Protein AF-A0A924BC49-F1 (afdb_monomer)

Sequence (59 aa):
MLTLEQAQAMVAVALAHGRTAGMRPLTVVVLG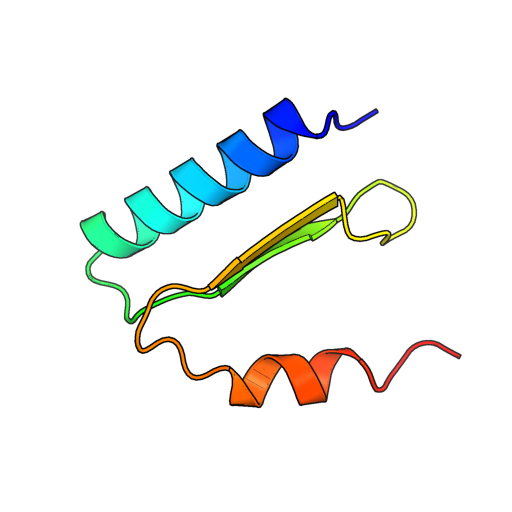ARAAGVAAASEDGSWLKRFEIARGKGS

pLDDT: mean 80.87, std 18.71, range [35.31, 97.25]

Structure (mmCIF, N/CA/C/O backbone):
data_AF-A0A924BC49-F1
#
_entry.id   AF-A0A924BC49-F1
#
loop_
_atom_site.group_PDB
_atom_site.id
_atom_site.type_symbol
_atom_site.label_atom_id
_atom_site.label_alt_id
_atom_site.label_comp_id
_atom_site.label_asym_id
_atom_site.label_entity_id
_atom_site.label_seq_id
_atom_site.pdbx_PDB_ins_code
_atom_site.Cartn_x
_atom_site.Cartn_y
_atom_site.Cartn_z
_atom_site.occupancy
_atom_site.B_iso_or_equiv
_atom_site.auth_seq_id
_atom_site.auth_comp_id
_atom_site.auth_asym_id
_atom_site.auth_atom_id
_atom_site.pdbx_PDB_model_num
ATOM 1 N N . MET A 1 1 ? 7.837 -6.590 -16.549 1.00 76.12 1 MET A N 1
ATOM 2 C CA . MET A 1 1 ? 8.414 -5.498 -15.736 1.00 76.12 1 MET A CA 1
ATOM 3 C C . MET A 1 1 ? 7.253 -4.768 -15.094 1.00 76.12 1 MET A C 1
ATOM 5 O O . MET A 1 1 ? 6.329 -4.430 -15.817 1.00 76.12 1 MET A O 1
ATOM 9 N N . LEU A 1 2 ? 7.255 -4.601 -13.773 1.00 85.88 2 LEU A N 1
ATOM 10 C CA . LEU A 1 2 ? 6.251 -3.777 -13.104 1.00 85.88 2 LEU A CA 1
ATOM 11 C C . LEU A 1 2 ? 6.721 -2.323 -13.180 1.00 85.88 2 LEU A C 1
ATOM 13 O O . LEU A 1 2 ? 7.838 -2.033 -12.751 1.00 85.88 2 LEU A O 1
ATOM 17 N N . THR A 1 3 ? 5.918 -1.441 -13.767 1.00 93.50 3 THR A N 1
ATOM 18 C CA . THR A 1 3 ? 6.241 -0.007 -13.805 1.00 93.50 3 THR A CA 1
ATOM 19 C C . THR A 1 3 ? 5.932 0.651 -12.462 1.00 93.50 3 THR A C 1
ATOM 21 O O . THR A 1 3 ? 5.116 0.149 -11.685 1.00 93.50 3 THR A O 1
ATOM 24 N N . LEU A 1 4 ? 6.570 1.793 -12.192 1.00 91.94 4 LEU A N 1
ATOM 25 C CA . LEU A 1 4 ? 6.276 2.583 -10.996 1.00 91.94 4 LEU A CA 1
ATOM 26 C C . LEU A 1 4 ? 4.803 3.019 -10.965 1.00 91.94 4 LEU A C 1
ATOM 28 O O . LEU A 1 4 ? 4.156 2.885 -9.932 1.00 91.94 4 LEU A O 1
ATOM 32 N N . GLU A 1 5 ? 4.259 3.449 -12.105 1.00 95.62 5 GLU A N 1
ATOM 33 C CA . GLU A 1 5 ? 2.859 3.869 -12.228 1.00 95.62 5 GLU A CA 1
ATOM 34 C C . GLU A 1 5 ? 1.887 2.735 -11.868 1.00 95.62 5 GLU A C 1
ATOM 36 O O . GLU A 1 5 ? 0.988 2.918 -11.047 1.00 95.62 5 GLU A O 1
ATOM 41 N N . GLN A 1 6 ? 2.117 1.526 -12.391 1.00 95.25 6 GLN A N 1
ATOM 42 C CA . GLN A 1 6 ? 1.314 0.351 -12.036 1.00 95.25 6 GLN A CA 1
ATOM 43 C C . GLN A 1 6 ? 1.422 0.011 -10.546 1.00 95.25 6 GLN A C 1
ATOM 45 O O . GLN A 1 6 ? 0.419 -0.319 -9.914 1.00 95.25 6 GLN A O 1
ATOM 50 N N . ALA A 1 7 ? 2.620 0.108 -9.965 1.00 95.25 7 ALA A N 1
ATOM 51 C CA . ALA A 1 7 ? 2.822 -0.147 -8.544 1.00 95.25 7 ALA A CA 1
ATOM 52 C C . ALA A 1 7 ? 2.104 0.892 -7.665 1.00 95.25 7 ALA A C 1
ATOM 54 O O . ALA A 1 7 ? 1.478 0.528 -6.670 1.00 95.25 7 ALA A O 1
ATOM 55 N N . GLN A 1 8 ? 2.130 2.171 -8.044 1.00 96.12 8 GLN A N 1
ATOM 56 C CA . GLN A 1 8 ? 1.390 3.225 -7.347 1.00 96.12 8 GLN A CA 1
ATOM 57 C C . GLN A 1 8 ? -0.127 3.040 -7.475 1.00 96.12 8 GLN A C 1
ATOM 59 O O . GLN A 1 8 ? -0.843 3.208 -6.488 1.00 96.12 8 GLN A O 1
ATOM 64 N N . ALA A 1 9 ? -0.618 2.622 -8.645 1.00 97.25 9 ALA A N 1
ATOM 65 C CA . ALA A 1 9 ? -2.030 2.298 -8.840 1.00 97.25 9 ALA A CA 1
ATOM 66 C C . ALA A 1 9 ? -2.479 1.139 -7.933 1.00 97.25 9 ALA A C 1
ATOM 68 O O . ALA A 1 9 ? -3.524 1.227 -7.289 1.00 97.25 9 ALA A O 1
ATOM 69 N N . MET A 1 10 ? -1.663 0.086 -7.808 1.00 96.31 10 MET A N 1
ATOM 70 C CA . MET A 1 10 ? -1.928 -1.025 -6.884 1.00 96.31 10 MET A CA 1
ATOM 71 C C . MET A 1 10 ? -2.015 -0.555 -5.430 1.00 96.31 10 MET A C 1
ATOM 73 O O . MET A 1 10 ? -2.942 -0.940 -4.717 1.00 96.31 10 MET A O 1
ATOM 77 N N . VAL A 1 11 ? -1.087 0.305 -4.996 1.00 95.75 11 VAL A N 1
ATOM 78 C CA . VAL A 1 11 ? -1.116 0.902 -3.653 1.00 95.75 11 VAL A CA 1
ATOM 79 C C . VAL A 1 11 ? -2.412 1.686 -3.437 1.00 95.75 11 VAL A C 1
ATOM 81 O O . VAL A 1 11 ? -3.095 1.475 -2.435 1.00 95.75 11 VAL A O 1
ATOM 84 N N . ALA A 1 12 ? -2.788 2.550 -4.382 1.00 96.00 12 ALA A N 1
ATOM 85 C CA . ALA A 1 12 ? -3.987 3.374 -4.270 1.00 96.00 12 ALA A CA 1
ATOM 86 C C . ALA A 1 12 ? -5.270 2.531 -4.172 1.00 96.00 12 ALA A C 1
ATOM 88 O O . ALA A 1 12 ? -6.104 2.784 -3.300 1.00 96.00 12 ALA A O 1
ATOM 89 N N . VAL A 1 13 ? -5.407 1.503 -5.018 1.00 97.19 13 VAL A N 1
ATOM 90 C CA . VAL A 1 13 ? -6.562 0.592 -5.006 1.00 97.19 13 VAL A CA 1
ATOM 91 C C . VAL A 1 13 ? -6.621 -0.209 -3.706 1.00 97.19 13 VAL A C 1
ATOM 93 O O . VAL A 1 13 ? -7.691 -0.320 -3.112 1.00 97.19 13 VAL A O 1
ATOM 96 N N . ALA A 1 14 ? -5.486 -0.726 -3.227 1.00 95.06 14 ALA A N 1
ATOM 97 C CA . ALA A 1 14 ? -5.431 -1.496 -1.986 1.00 95.06 14 ALA A CA 1
ATOM 98 C C . ALA A 1 14 ? -5.845 -0.657 -0.768 1.00 95.06 14 ALA A C 1
ATOM 100 O O . ALA A 1 14 ? -6.636 -1.118 0.053 1.00 95.06 14 ALA A O 1
ATOM 101 N N . LEU A 1 15 ? -5.370 0.588 -0.674 1.00 94.88 15 LEU A N 1
ATOM 102 C CA . LEU A 1 15 ? -5.775 1.499 0.399 1.00 94.88 15 LEU A CA 1
ATOM 103 C C . LEU A 1 15 ? -7.249 1.902 0.283 1.00 94.88 15 LEU A C 1
ATOM 105 O O . LEU A 1 15 ? -7.964 1.913 1.281 1.00 94.88 15 LEU A O 1
ATOM 109 N N . ALA A 1 16 ? -7.734 2.189 -0.929 1.00 95.25 16 ALA A N 1
ATOM 110 C CA . ALA A 1 16 ? -9.146 2.494 -1.147 1.00 95.25 16 ALA A CA 1
ATOM 111 C C . ALA A 1 16 ? -10.045 1.329 -0.712 1.00 95.25 16 ALA A C 1
ATOM 113 O O . ALA A 1 16 ? -11.009 1.550 0.015 1.00 95.25 16 ALA A O 1
ATOM 114 N N . HIS A 1 17 ? -9.686 0.098 -1.082 1.00 95.31 17 HIS A N 1
ATOM 115 C CA . HIS A 1 17 ? -10.388 -1.105 -0.646 1.00 95.31 17 HIS A CA 1
ATOM 116 C C . HIS A 1 17 ? -10.310 -1.304 0.876 1.00 95.31 17 HIS A C 1
ATOM 118 O O . HIS A 1 17 ? -11.310 -1.628 1.509 1.00 95.31 17 HIS A O 1
ATOM 124 N N . GLY A 1 18 ? -9.140 -1.038 1.470 1.00 92.75 18 GLY A N 1
ATOM 125 C CA . GLY A 1 18 ? -8.918 -0.907 2.914 1.00 92.75 18 GLY A CA 1
ATOM 126 C C . GLY A 1 18 ? -10.011 -0.104 3.609 1.00 92.75 18 GLY A C 1
ATOM 127 O O . GLY A 1 18 ? -10.712 -0.600 4.495 1.00 92.75 18 GLY A O 1
ATOM 128 N N . ARG A 1 19 ? -10.177 1.134 3.142 1.00 90.81 19 ARG A N 1
ATOM 129 C CA . ARG A 1 19 ? -11.148 2.088 3.680 1.00 90.81 19 ARG A CA 1
ATOM 130 C C . ARG A 1 19 ? -12.589 1.658 3.436 1.00 90.81 19 ARG A C 1
ATOM 132 O O . ARG A 1 19 ? -13.394 1.728 4.361 1.00 90.81 19 ARG A O 1
ATOM 139 N N . THR A 1 20 ? -12.930 1.196 2.230 1.00 93.94 20 THR A N 1
ATOM 140 C CA . THR A 1 20 ? -14.313 0.792 1.917 1.00 93.94 20 THR A CA 1
ATOM 141 C C . THR A 1 20 ? -14.740 -0.471 2.659 1.00 93.94 20 THR A C 1
ATOM 143 O O . THR A 1 20 ? -15.916 -0.613 2.978 1.00 93.94 20 THR A O 1
ATOM 146 N N . ALA A 1 21 ? -13.803 -1.365 2.980 1.00 93.75 21 ALA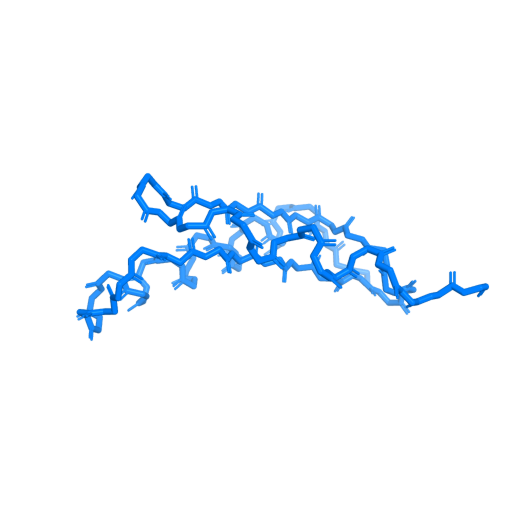 A N 1
ATOM 147 C CA . ALA A 1 21 ? -14.061 -2.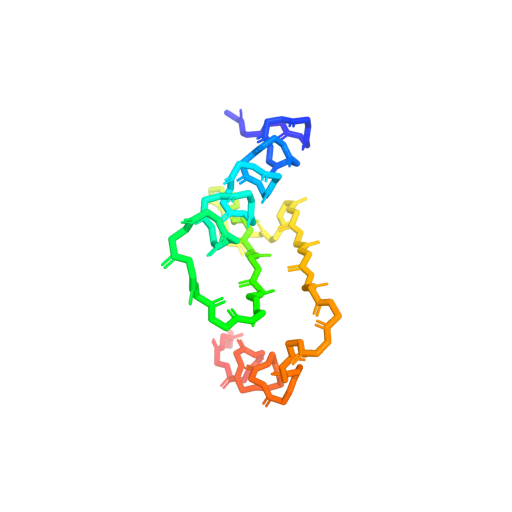566 3.769 1.00 93.75 21 ALA A CA 1
ATOM 148 C C . ALA A 1 21 ? -14.026 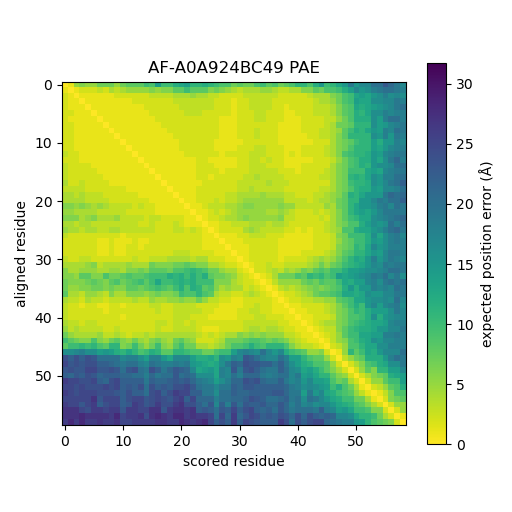-2.325 5.293 1.00 93.75 21 ALA A C 1
ATOM 150 O O . ALA A 1 21 ? -14.144 -3.278 6.061 1.00 93.75 21 ALA A O 1
ATOM 151 N N . GLY A 1 22 ? -13.844 -1.078 5.751 1.00 90.56 22 GLY A N 1
ATOM 152 C CA . GLY A 1 22 ? -13.809 -0.741 7.178 1.00 90.56 22 GLY A CA 1
ATOM 153 C C . GLY A 1 22 ? -12.594 -1.306 7.920 1.00 90.56 22 GLY A C 1
ATOM 154 O O . GLY A 1 22 ? -12.647 -1.522 9.132 1.00 90.56 22 GLY A O 1
ATOM 155 N N . MET A 1 23 ? -11.498 -1.583 7.207 1.00 89.31 23 MET A N 1
ATOM 156 C CA . MET A 1 23 ? -10.258 -2.022 7.837 1.00 89.31 23 MET A CA 1
ATOM 157 C C . MET A 1 23 ? -9.629 -0.876 8.639 1.00 89.31 23 MET A C 1
ATOM 159 O O . MET A 1 23 ? -9.828 0.305 8.361 1.00 89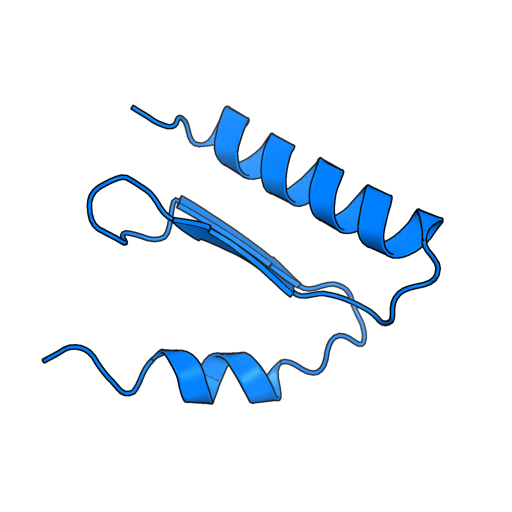.31 23 MET A O 1
ATOM 163 N N . ARG A 1 24 ? -8.821 -1.226 9.645 1.00 89.81 24 ARG A N 1
ATOM 164 C CA . ARG A 1 24 ? -7.955 -0.245 10.321 1.00 89.81 24 ARG A CA 1
ATOM 165 C C . ARG A 1 24 ? -6.935 0.317 9.318 1.00 89.81 24 ARG A C 1
ATOM 167 O O . ARG A 1 24 ? -6.579 -0.429 8.407 1.00 89.81 24 ARG A O 1
ATOM 174 N N . PRO A 1 25 ? -6.385 1.525 9.543 1.00 90.12 25 PRO A N 1
ATOM 175 C CA . PRO A 1 25 ? -5.369 2.117 8.674 1.00 90.12 25 PRO A CA 1
ATOM 176 C C . PRO A 1 25 ? -4.253 1.135 8.293 1.00 90.12 25 PRO A C 1
ATOM 178 O O . PRO A 1 25 ? -3.654 0.484 9.163 1.00 90.12 25 PRO A O 1
ATOM 181 N N . LEU A 1 26 ? -4.002 1.015 6.991 1.00 89.75 26 LEU A N 1
ATOM 182 C CA . LEU A 1 26 ? -3.138 -0.004 6.404 1.00 89.75 26 LEU A CA 1
ATOM 183 C C . LEU A 1 26 ? -1.791 0.562 5.953 1.00 89.75 26 LEU A C 1
ATOM 185 O O . LEU A 1 26 ? -1.632 1.748 5.666 1.00 89.75 26 LEU A O 1
ATOM 189 N N . THR A 1 27 ? -0.828 -0.345 5.827 1.00 91.81 27 THR A N 1
ATOM 190 C CA . THR A 1 27 ? 0.423 -0.112 5.108 1.00 91.81 27 THR A CA 1
ATOM 191 C C . THR A 1 27 ? 0.493 -1.097 3.950 1.00 91.81 27 THR A C 1
ATOM 193 O O . THR A 1 27 ? 0.312 -2.298 4.155 1.00 91.81 27 THR A O 1
ATOM 196 N N . VAL A 1 28 ? 0.760 -0.607 2.742 1.00 91.69 28 VAL A N 1
ATOM 197 C CA . VAL A 1 28 ? 0.849 -1.417 1.521 1.00 91.69 28 VAL A CA 1
ATOM 198 C C . VAL A 1 28 ? 2.251 -1.302 0.945 1.00 91.69 28 VAL A C 1
ATOM 200 O O . VAL A 1 28 ? 2.805 -0.207 0.867 1.00 91.69 28 VAL A O 1
ATOM 203 N N . VAL A 1 29 ? 2.816 -2.436 0.529 1.00 92.25 29 VAL A N 1
ATOM 204 C CA . VAL A 1 29 ? 4.139 -2.537 -0.096 1.00 92.25 29 VAL A CA 1
ATOM 205 C C . VAL A 1 29 ? 4.016 -3.384 -1.349 1.00 92.25 29 VAL A C 1
ATOM 207 O O . VAL A 1 29 ? 3.481 -4.489 -1.303 1.00 92.25 29 VAL A O 1
ATOM 210 N N . VAL A 1 30 ? 4.534 -2.877 -2.460 1.00 91.38 30 VAL A N 1
ATOM 211 C CA . VAL A 1 30 ? 4.562 -3.571 -3.745 1.00 91.38 30 VAL A CA 1
ATOM 212 C C . VAL A 1 30 ? 6.002 -3.952 -4.061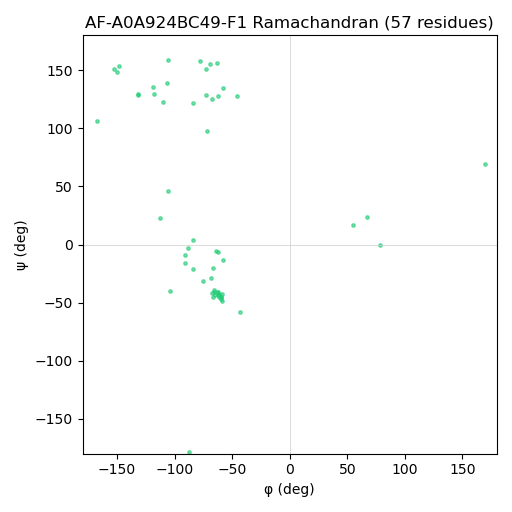 1.00 91.38 30 VAL A C 1
ATOM 214 O O . VAL A 1 30 ? 6.884 -3.091 -4.115 1.00 91.38 30 VAL A O 1
ATOM 217 N N . LEU A 1 31 ? 6.238 -5.249 -4.265 1.00 91.44 31 LEU A N 1
ATOM 218 C CA . LEU A 1 31 ? 7.551 -5.819 -4.565 1.00 91.44 31 LEU A CA 1
ATOM 219 C C . LEU A 1 31 ? 7.639 -6.226 -6.041 1.00 91.44 31 LEU A C 1
ATOM 221 O O . LEU A 1 31 ? 6.701 -6.783 -6.607 1.00 91.44 31 LEU A O 1
ATOM 225 N N . GLY A 1 32 ? 8.786 -5.961 -6.659 1.00 86.62 32 GLY A N 1
ATOM 226 C CA . GLY A 1 32 ? 9.122 -6.399 -8.009 1.00 86.62 32 GLY A CA 1
ATOM 227 C C . GLY A 1 32 ? 9.769 -7.788 -8.036 1.00 86.62 32 GLY A C 1
ATOM 228 O O . GLY A 1 32 ? 10.001 -8.415 -7.006 1.00 86.62 32 GLY A O 1
ATOM 229 N N . ALA A 1 33 ? 10.142 -8.248 -9.235 1.00 82.12 33 ALA A N 1
ATOM 230 C CA . ALA A 1 33 ? 10.623 -9.613 -9.505 1.00 82.12 33 ALA A CA 1
ATOM 231 C C . ALA A 1 33 ? 11.874 -10.068 -8.716 1.00 82.12 33 ALA A C 1
ATOM 233 O O . ALA A 1 33 ? 12.186 -11.253 -8.705 1.00 82.12 33 ALA A O 1
ATOM 234 N N . ARG A 1 34 ? 12.600 -9.150 -8.068 1.00 81.50 34 ARG A N 1
ATOM 235 C CA . ARG A 1 34 ? 13.778 -9.443 -7.228 1.00 81.50 34 ARG A CA 1
ATOM 236 C C . ARG A 1 34 ? 13.548 -9.163 -5.740 1.00 81.50 34 ARG A C 1
ATOM 238 O O . ARG A 1 34 ? 14.496 -8.851 -5.034 1.00 81.50 34 ARG A O 1
ATOM 245 N N . ALA A 1 35 ? 12.290 -9.163 -5.293 1.00 75.56 35 ALA A N 1
ATOM 246 C CA . ALA A 1 35 ? 11.893 -8.655 -3.975 1.00 75.56 35 ALA A CA 1
ATOM 247 C C . ALA A 1 35 ? 12.330 -7.194 -3.716 1.00 75.56 35 ALA A C 1
ATOM 249 O O . ALA A 1 35 ? 12.317 -6.717 -2.585 1.00 75.56 35 ALA A O 1
ATOM 250 N N . ALA A 1 36 ? 12.684 -6.458 -4.774 1.00 83.56 36 ALA A N 1
ATOM 251 C CA . ALA A 1 36 ? 12.971 -5.037 -4.700 1.00 83.56 36 ALA A CA 1
ATOM 252 C C . ALA A 1 36 ? 11.657 -4.275 -4.495 1.00 83.56 36 ALA A C 1
ATOM 254 O O . ALA A 1 36 ? 10.705 -4.482 -5.249 1.00 83.56 36 ALA A O 1
ATOM 255 N N . GLY A 1 37 ? 11.599 -3.399 -3.491 1.00 83.56 37 GLY A N 1
ATOM 256 C CA . GLY A 1 37 ? 10.453 -2.512 -3.298 1.00 83.56 37 GLY A CA 1
ATOM 257 C C . GLY A 1 37 ? 10.284 -1.573 -4.491 1.00 83.56 37 GLY A C 1
ATOM 258 O O . GLY A 1 37 ? 11.240 -0.916 -4.893 1.00 83.56 37 GLY A O 1
ATOM 259 N N . VAL A 1 38 ? 9.077 -1.528 -5.057 1.00 90.00 38 VAL A N 1
ATOM 260 C CA . VAL A 1 38 ? 8.727 -0.655 -6.192 1.00 90.00 38 VAL A CA 1
ATOM 261 C C . VAL A 1 38 ? 7.889 0.534 -5.723 1.00 90.00 38 VAL A C 1
ATOM 263 O O . VAL A 1 38 ? 8.115 1.652 -6.170 1.00 90.00 38 VAL A O 1
ATOM 266 N N . ALA A 1 39 ? 6.953 0.315 -4.796 1.00 92.75 39 ALA A N 1
ATOM 267 C CA . ALA A 1 39 ? 6.159 1.371 -4.167 1.00 92.75 39 ALA A CA 1
ATOM 268 C C . ALA A 1 39 ? 5.718 0.948 -2.758 1.00 92.75 39 ALA A C 1
ATOM 270 O O . ALA A 1 39 ? 5.525 -0.241 -2.496 1.00 92.75 39 ALA A O 1
ATOM 271 N N . ALA A 1 40 ? 5.531 1.912 -1.857 1.00 91.62 40 ALA A N 1
ATOM 272 C CA . ALA A 1 40 ? 4.937 1.684 -0.544 1.00 91.62 40 ALA A CA 1
ATOM 273 C C . ALA A 1 40 ? 4.185 2.932 -0.064 1.00 91.62 40 ALA A C 1
ATOM 275 O O . ALA A 1 40 ? 4.592 4.050 -0.377 1.00 91.62 40 ALA A O 1
ATOM 276 N N . ALA A 1 41 ? 3.116 2.744 0.708 1.00 91.06 41 ALA A N 1
ATOM 277 C CA . ALA A 1 41 ? 2.416 3.824 1.400 1.00 91.06 41 ALA A CA 1
ATOM 278 C C . ALA A 1 41 ? 1.814 3.329 2.716 1.00 91.06 41 ALA A C 1
ATOM 280 O O . ALA A 1 41 ? 1.497 2.147 2.863 1.00 91.06 41 ALA A O 1
ATOM 281 N N . SER A 1 42 ? 1.648 4.249 3.660 1.00 91.25 42 SER A N 1
ATOM 282 C CA . SER A 1 42 ? 1.076 3.996 4.980 1.00 91.25 42 SER A CA 1
ATOM 283 C C . SER A 1 42 ? 0.015 5.049 5.257 1.00 91.25 42 SER A C 1
ATOM 285 O O . SER A 1 42 ? 0.289 6.233 5.087 1.00 91.25 42 SER A O 1
ATOM 287 N N . GLU A 1 43 ? -1.185 4.634 5.652 1.00 88.56 43 GLU A N 1
ATOM 288 C CA . GLU A 1 43 ? -2.251 5.569 6.026 1.00 88.56 43 GLU A CA 1
ATOM 289 C C . GLU A 1 43 ? -1.961 6.225 7.378 1.00 88.56 43 GLU A C 1
ATOM 291 O O . GLU A 1 43 ? -1.336 5.619 8.253 1.00 88.56 43 GLU A O 1
ATOM 296 N N . ASP A 1 44 ? -2.445 7.444 7.588 1.00 85.31 44 ASP A N 1
ATOM 297 C CA . ASP A 1 44 ? -2.347 8.096 8.892 1.00 85.31 44 ASP A CA 1
ATOM 298 C C . ASP A 1 44 ? -3.035 7.241 9.970 1.00 85.31 44 ASP A C 1
ATOM 300 O O . ASP A 1 44 ? -4.113 6.680 9.770 1.00 85.31 44 ASP A O 1
ATOM 304 N N . GLY A 1 45 ? -2.377 7.071 11.117 1.00 80.19 45 GLY A N 1
ATOM 305 C CA . GLY A 1 45 ? -2.844 6.164 12.173 1.00 80.19 45 GLY A CA 1
ATOM 306 C C . GLY A 1 45 ? -2.553 4.678 11.920 1.00 80.19 45 GLY A C 1
ATOM 307 O O . GLY A 1 45 ? -2.847 3.845 12.784 1.00 80.19 45 GLY A O 1
ATOM 308 N N . SER A 1 46 ? -1.924 4.320 10.794 1.00 74.94 46 SER A N 1
ATOM 309 C CA . SER A 1 46 ? -1.312 2.998 10.647 1.00 74.94 46 SER A CA 1
ATOM 310 C C . SER A 1 46 ? -0.115 2.909 11.594 1.00 74.94 46 SER A C 1
ATOM 312 O O . SER A 1 46 ? 0.778 3.757 11.620 1.00 74.94 46 SER A O 1
ATOM 314 N N . TRP A 1 47 ? -0.106 1.892 12.454 1.00 64.75 47 TRP A N 1
ATOM 315 C CA . TRP A 1 47 ? 1.000 1.700 13.387 1.00 64.75 47 TRP A CA 1
ATOM 316 C C . TRP A 1 47 ? 2.240 1.221 12.620 1.00 64.75 47 TRP A C 1
ATOM 318 O O . TRP A 1 47 ? 2.409 0.025 12.376 1.00 64.75 47 TRP A O 1
ATOM 328 N N . LEU A 1 48 ? 3.137 2.159 12.295 1.00 54.66 48 LEU A N 1
ATOM 329 C CA . LEU A 1 48 ? 4.410 1.938 11.589 1.00 54.66 48 LEU A CA 1
ATOM 330 C C . LEU A 1 48 ? 5.396 1.022 12.350 1.00 54.66 48 LEU A C 1
ATOM 332 O O . LEU A 1 48 ? 6.410 0.603 11.803 1.00 54.66 48 LEU A O 1
ATOM 336 N N . LYS A 1 49 ? 5.096 0.627 13.598 1.00 50.62 49 LYS A N 1
ATOM 337 C CA . LYS A 1 49 ? 5.929 -0.304 14.389 1.00 50.62 49 LYS A CA 1
ATOM 338 C C . LYS A 1 49 ? 6.036 -1.724 13.801 1.00 50.62 49 LYS A C 1
ATOM 340 O O . LYS A 1 49 ? 6.784 -2.534 14.333 1.00 50.62 49 LYS A O 1
ATOM 345 N N . ARG A 1 50 ? 5.316 -2.053 12.718 1.00 51.16 50 ARG A N 1
ATOM 346 C CA . ARG A 1 50 ? 5.450 -3.347 12.014 1.00 51.16 50 ARG A CA 1
ATOM 347 C C . ARG A 1 50 ? 6.470 -3.342 10.871 1.00 51.16 50 ARG A C 1
ATOM 349 O O . 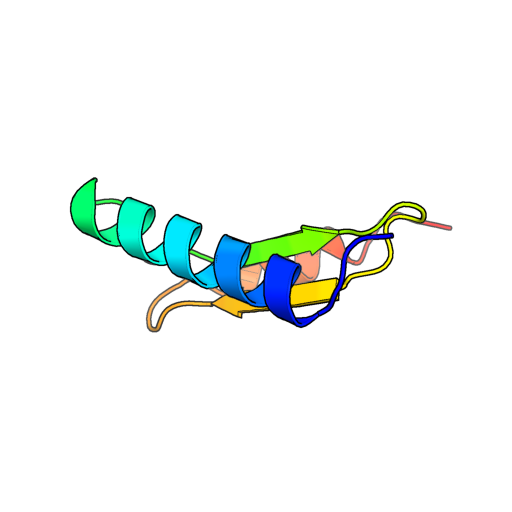ARG A 1 50 ? 6.882 -4.419 10.454 1.00 51.16 50 ARG A O 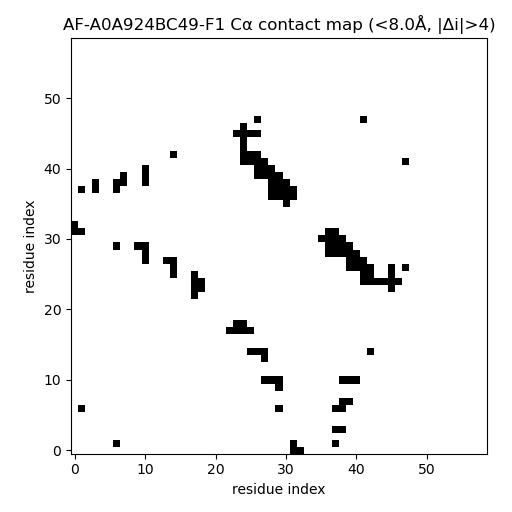1
ATOM 356 N N . PHE A 1 51 ? 6.898 -2.177 10.379 1.00 48.06 51 PHE A N 1
ATOM 357 C CA . PHE A 1 51 ? 7.869 -2.110 9.279 1.00 48.06 51 PHE A CA 1
ATOM 358 C C . PHE A 1 51 ? 9.300 -2.440 9.741 1.00 48.06 51 PHE A C 1
ATOM 360 O O . PHE A 1 51 ? 10.050 -3.079 9.007 1.00 48.06 51 PHE A O 1
ATOM 367 N N . GLU A 1 52 ? 9.638 -2.110 10.993 1.00 47.69 52 GLU A N 1
ATOM 368 C CA . GLU A 1 52 ? 10.936 -2.427 11.615 1.00 47.69 52 GLU A CA 1
ATOM 369 C C . GLU A 1 52 ? 11.159 -3.937 11.833 1.00 47.69 52 GLU A C 1
ATOM 371 O O . GLU A 1 52 ? 12.296 -4.387 11.917 1.00 47.69 52 GLU A O 1
ATOM 376 N N . ILE A 1 53 ? 10.100 -4.757 11.852 1.00 48.97 53 ILE A N 1
ATOM 377 C CA . ILE A 1 53 ? 10.227 -6.221 11.998 1.00 48.97 53 ILE A CA 1
ATOM 378 C C . ILE A 1 53 ? 10.494 -6.905 10.641 1.00 48.97 53 ILE A C 1
ATOM 380 O O . ILE A 1 53 ? 11.056 -7.997 10.597 1.00 48.97 53 ILE A O 1
ATOM 384 N N . ALA A 1 54 ? 10.164 -6.264 9.514 1.00 45.97 54 ALA A N 1
ATOM 385 C CA . ALA A 1 54 ? 10.303 -6.862 8.181 1.00 45.97 54 ALA A CA 1
ATOM 386 C C . ALA A 1 54 ? 11.661 -6.600 7.498 1.00 45.97 54 ALA A C 1
ATOM 388 O O . ALA A 1 54 ? 11.952 -7.222 6.479 1.00 45.97 54 ALA A O 1
ATOM 389 N N . ARG A 1 55 ? 12.518 -5.722 8.047 1.00 55.00 55 ARG A N 1
ATOM 390 C CA . ARG A 1 55 ? 13.893 -5.504 7.544 1.00 55.00 55 ARG A CA 1
ATOM 391 C C . ARG A 1 55 ? 14.950 -6.434 8.156 1.00 55.00 55 ARG A C 1
ATOM 393 O O . ARG A 1 55 ? 16.099 -6.398 7.733 1.00 55.00 55 ARG A O 1
ATOM 400 N N . GLY A 1 56 ? 14.569 -7.285 9.109 1.00 45.06 56 GLY A N 1
ATOM 401 C CA . GLY A 1 56 ? 15.467 -8.181 9.841 1.00 45.06 56 GLY A CA 1
ATOM 402 C C . GLY A 1 56 ? 15.375 -9.658 9.445 1.00 45.06 56 GLY A C 1
ATOM 403 O O . GLY A 1 56 ? 15.282 -10.498 10.334 1.00 45.06 56 GLY A O 1
ATOM 404 N N . LYS A 1 57 ? 15.359 -10.008 8.150 1.00 37.28 57 LYS A N 1
ATOM 405 C CA . LYS A 1 57 ? 15.831 -11.329 7.675 1.00 37.28 57 LYS A CA 1
ATOM 406 C C . LYS A 1 57 ? 15.990 -11.354 6.157 1.00 37.28 57 LYS A C 1
ATOM 408 O O . LYS A 1 57 ? 15.015 -11.406 5.417 1.00 37.28 57 LYS A O 1
ATOM 413 N N . GLY A 1 58 ? 17.244 -11.334 5.734 1.00 36.00 58 GLY A N 1
ATOM 414 C CA . GLY A 1 58 ? 17.682 -11.392 4.346 1.00 36.00 58 GLY A CA 1
ATOM 415 C C . GLY A 1 58 ? 19.171 -11.091 4.305 1.00 36.00 58 GLY A C 1
ATOM 416 O O . GLY A 1 58 ? 19.557 -9.986 3.941 1.00 36.00 58 GLY A O 1
ATOM 417 N N . SER A 1 59 ? 19.953 -12.038 4.829 1.00 35.31 59 SER A N 1
ATOM 418 C CA . SER A 1 59 ? 21.392 -12.168 4.583 1.00 35.31 59 SER A CA 1
ATOM 419 C C . SER A 1 59 ? 21.701 -12.184 3.089 1.00 35.31 59 SER A C 1
ATOM 421 O O . SER A 1 59 ? 20.825 -12.652 2.325 1.00 35.31 59 SER A O 1
#

Foldseek 3Di:
DQALVNQVVVQVVVQVVCVVVVHFWDKDWDADPVRHTSDIDTDPRGPCVVVVVVVPDDD

Secondary structure (DSSP, 8-state):
---HHHHHHHHHHHHHHHHHTT----EEEEE-TTS-EEEEEE-TT--GGGHHHHTS---

Solvent-accessible surface area (backbone atoms only — not comparable to full-atom values): 3766 Å² total; per-residue (Å²): 133,86,49,62,68,58,33,48,50,52,46,52,51,53,52,52,50,35,59,78,70,68,51,74,53,50,71,45,76,38,66,43,100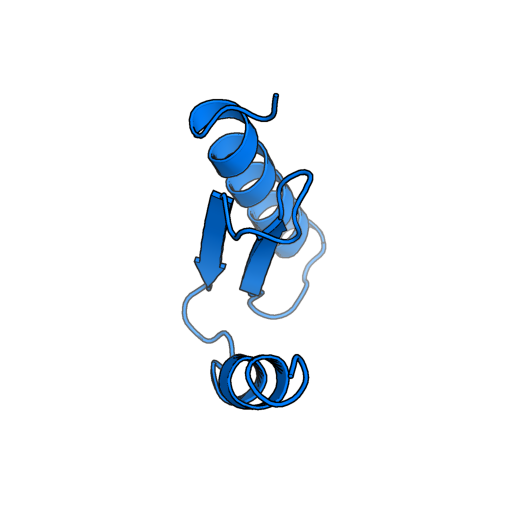,80,72,42,78,62,34,72,53,68,40,84,85,30,75,68,81,60,59,74,67,70,76,74,79,80,132

Radius of gyration: 12.48 Å; Cα contacts (8 Å, |Δi|>4): 65; chains: 1; bounding box: 36×20×30 Å

Mean predicted aligned error: 8.03 Å

Nearest PDB structures (foldseek):
  7jvs-assembly1_D  TM=3.793E-01  e=5.616E+00  Staphylococcus aureus
  7kld-assembly1_B  TM=3.781E-01  e=6.880E+00  Staphylococcus aureus
  4peo-assembly1_B  TM=3.240E-01  e=6.430E+00  Staphylococcus aureus subsp. aureus Mu50
  7kld-assembly1_A-2  TM=3.622E-01  e=9.020E+00  Staphylococcus aureus
  7o4f-assembly2_D  TM=2.648E-01  e=7.878E+00  Arabidopsis thaliana